Protein AF-A0A1A2DGX9-F1 (afdb_monomer)

Secondary structure (DSSP, 8-state):
--S--HHHHHHHHHHHHHHHHHHGGGEEEEEEE--PPTTPPPPSS---EEEEE--SSHHHHHHHHTT-HHHHTT--------PPPTT-

Nearest PDB structures (foldseek):
  1r6y-assembly1_A  TM=4.376E-01  e=2.007E+00  Escherichia coli

Radius of gyration: 14.94 Å; Cα contacts (8 Å, |Δi|>4): 64; chains: 1; bounding box: 47×19×36 Å

pLDDT: mean 90.06, std 8.64, range [47.75, 98.0]

Foldseek 3Di:
DPPDDPVRVVVLVVLLVVLCVLLDPQFPFSWDFDDDDPPDDDDDDDDGIDTHGDDPDPVRVVVSCPSPSCVVVVHDDDDDDDDPDPPD

Mean predicted aligned error: 4.62 Å

Structure (mmCIF, N/CA/C/O backbone):
data_AF-A0A1A2DGX9-F1
#
_entry.id   AF-A0A1A2DGX9-F1
#
loop_
_atom_site.group_PDB
_atom_site.id
_atom_site.type_symbol
_atom_site.label_atom_id
_atom_site.label_alt_id
_atom_site.label_comp_id
_atom_site.label_asym_id
_atom_site.label_entity_id
_atom_site.label_seq_id
_atom_site.pdbx_PDB_ins_code
_atom_site.Cartn_x
_atom_site.Cartn_y
_atom_site.Cartn_z
_atom_site.occupancy
_atom_site.B_iso_or_equiv
_atom_site.auth_seq_id
_atom_site.auth_comp_id
_atom_site.auth_asym_id
_atom_site.auth_atom_id
_atom_site.pdbx_PDB_model_num
ATOM 1 N N . MET A 1 1 ? 12.768 -0.353 -6.164 1.00 53.62 1 MET A N 1
ATOM 2 C CA . MET A 1 1 ? 13.899 -0.961 -5.424 1.00 53.62 1 MET A CA 1
ATOM 3 C C . MET A 1 1 ? 14.978 -1.470 -6.389 1.00 53.62 1 MET A C 1
ATOM 5 O O . MET A 1 1 ? 15.316 -2.645 -6.363 1.00 53.62 1 MET A O 1
ATOM 9 N N . ALA A 1 2 ? 15.526 -0.618 -7.262 1.00 47.75 2 ALA A N 1
ATOM 10 C CA . ALA A 1 2 ? 16.674 -0.987 -8.098 1.00 47.75 2 ALA A CA 1
ATOM 11 C C . ALA A 1 2 ? 17.930 -0.368 -7.469 1.00 47.75 2 ALA A C 1
ATOM 13 O O . ALA A 1 2 ? 18.017 0.852 -7.382 1.00 47.75 2 ALA A O 1
ATOM 14 N N . GLY A 1 3 ? 18.850 -1.205 -6.977 1.00 58.28 3 GLY A N 1
ATOM 15 C CA . GLY A 1 3 ? 20.107 -0.764 -6.351 1.00 58.28 3 GLY A CA 1
ATOM 16 C C . GLY A 1 3 ? 20.183 -0.868 -4.822 1.00 58.28 3 GLY A C 1
ATOM 17 O O . GLY A 1 3 ? 21.204 -0.491 -4.262 1.00 58.28 3 GLY A O 1
ATOM 18 N N . ALA A 1 4 ? 19.154 -1.401 -4.154 1.00 67.75 4 ALA A N 1
ATOM 19 C CA . ALA A 1 4 ? 19.206 -1.681 -2.718 1.00 67.75 4 ALA A CA 1
ATOM 20 C C . ALA A 1 4 ? 20.129 -2.879 -2.432 1.00 67.75 4 ALA A C 1
ATOM 22 O O . ALA A 1 4 ? 20.051 -3.904 -3.119 1.00 67.75 4 ALA A O 1
ATOM 23 N N . THR A 1 5 ? 20.978 -2.764 -1.416 1.00 82.50 5 THR A N 1
ATOM 24 C CA . THR A 1 5 ? 21.789 -3.857 -0.866 1.00 82.50 5 THR A CA 1
ATOM 25 C C . THR A 1 5 ? 20.902 -4.999 -0.362 1.00 82.50 5 THR A C 1
ATOM 27 O O . THR A 1 5 ? 19.717 -4.815 -0.088 1.00 82.50 5 THR A O 1
ATOM 30 N N . ALA A 1 6 ? 21.467 -6.201 -0.211 1.00 82.56 6 ALA A N 1
ATOM 31 C CA . ALA A 1 6 ? 20.728 -7.333 0.355 1.00 82.56 6 ALA A CA 1
ATOM 32 C C . ALA A 1 6 ? 20.172 -7.021 1.761 1.00 82.56 6 ALA A C 1
ATOM 34 O O . ALA A 1 6 ? 19.076 -7.457 2.101 1.00 82.56 6 ALA A O 1
ATOM 35 N N . GLU A 1 7 ? 20.902 -6.224 2.544 1.00 83.00 7 GLU A N 1
ATOM 36 C CA . GLU A 1 7 ? 20.488 -5.778 3.875 1.00 83.00 7 GLU A CA 1
ATOM 37 C C . GLU A 1 7 ? 19.289 -4.822 3.812 1.00 83.00 7 GLU A C 1
ATOM 39 O O . GLU A 1 7 ? 18.295 -5.044 4.499 1.00 83.00 7 GLU A O 1
ATOM 44 N N . GLU A 1 8 ? 19.316 -3.827 2.922 1.00 80.06 8 GLU A N 1
ATOM 45 C CA . GLU A 1 8 ? 18.186 -2.910 2.703 1.00 80.06 8 GLU A CA 1
ATOM 46 C C . GLU A 1 8 ? 16.946 -3.639 2.166 1.00 80.06 8 GLU A C 1
ATOM 48 O O . GLU A 1 8 ? 15.820 -3.340 2.564 1.00 80.06 8 GLU A O 1
ATOM 53 N N . GLN A 1 9 ? 17.132 -4.637 1.298 1.00 80.56 9 GLN A N 1
ATOM 54 C CA . GLN A 1 9 ? 16.036 -5.484 0.819 1.00 80.56 9 GLN A CA 1
ATOM 55 C C . GLN A 1 9 ? 15.418 -6.303 1.958 1.00 80.56 9 GLN A C 1
ATOM 57 O O . GLN A 1 9 ? 14.195 -6.412 2.055 1.00 80.56 9 GLN A O 1
ATOM 62 N N . GLN A 1 10 ? 16.250 -6.865 2.837 1.00 85.69 10 GLN A N 1
ATOM 63 C CA . GLN A 1 10 ? 15.788 -7.657 3.970 1.00 85.69 10 GLN A CA 1
ATOM 64 C C . GLN A 1 10 ? 15.100 -6.790 5.033 1.00 85.69 10 GLN A C 1
ATOM 66 O O . GLN A 1 10 ? 14.075 -7.205 5.573 1.00 85.69 10 GLN A O 1
ATOM 71 N N . ALA A 1 11 ? 15.618 -5.591 5.308 1.00 85.94 11 ALA A N 1
ATOM 72 C CA . ALA A 1 11 ? 14.982 -4.618 6.194 1.00 85.94 11 ALA A CA 1
ATOM 73 C C . ALA A 1 11 ? 13.615 -4.179 5.644 1.00 85.94 11 ALA A C 1
ATOM 75 O O . ALA A 1 11 ? 12.611 -4.276 6.349 1.00 85.94 11 ALA A O 1
ATOM 76 N N . GLY A 1 12 ? 13.545 -3.828 4.354 1.00 85.25 12 GLY A N 1
ATOM 77 C CA . GLY A 1 12 ? 12.284 -3.480 3.696 1.00 85.25 12 GLY A CA 1
ATOM 78 C C . GLY A 1 12 ? 11.256 -4.615 3.738 1.00 85.25 12 GLY A C 1
ATOM 79 O O . GLY A 1 12 ? 10.078 -4.371 3.988 1.00 85.25 12 GLY A O 1
ATOM 80 N N . MET A 1 13 ? 11.693 -5.869 3.575 1.00 86.62 13 MET A N 1
ATOM 81 C CA . MET A 1 13 ? 10.814 -7.035 3.717 1.00 86.62 13 MET A CA 1
ATOM 82 C C . MET A 1 13 ? 10.289 -7.196 5.152 1.00 86.62 13 MET A C 1
ATOM 84 O O . MET A 1 13 ? 9.121 -7.521 5.343 1.00 86.62 13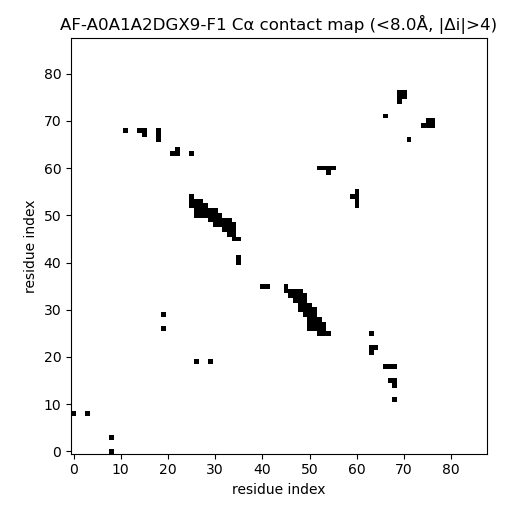 MET A O 1
ATOM 88 N N . GLN A 1 14 ? 11.118 -6.965 6.174 1.00 91.19 14 GLN A N 1
ATOM 89 C CA . GLN A 1 14 ? 10.682 -7.056 7.573 1.00 91.19 14 GLN A CA 1
ATOM 90 C C . GLN A 1 14 ? 9.626 -6.004 7.910 1.00 91.19 14 GLN A C 1
ATOM 92 O O . GLN A 1 14 ? 8.612 -6.331 8.525 1.00 91.19 14 GLN A O 1
ATOM 97 N N . GLU A 1 15 ? 9.832 -4.762 7.480 1.00 91.31 15 GLU A N 1
ATOM 98 C CA . GLU A 1 15 ? 8.856 -3.687 7.664 1.00 91.31 15 GLU A CA 1
ATOM 99 C C . GLU A 1 15 ? 7.553 -3.973 6.918 1.00 91.31 15 GLU A C 1
ATOM 101 O O . GLU A 1 15 ? 6.469 -3.754 7.462 1.00 91.31 15 GLU A O 1
ATOM 106 N N . TRP A 1 16 ? 7.651 -4.540 5.711 1.00 90.56 16 TRP A N 1
ATOM 107 C CA . TRP A 1 16 ? 6.493 -4.984 4.942 1.00 90.56 16 TRP A CA 1
ATOM 108 C C . TRP A 1 16 ? 5.686 -6.048 5.679 1.00 90.56 16 TRP A C 1
ATOM 110 O O . TRP A 1 16 ? 4.477 -5.908 5.851 1.00 90.56 16 TRP A O 1
ATOM 120 N N . MET A 1 17 ? 6.356 -7.084 6.185 1.00 91.94 17 MET A N 1
ATOM 121 C CA . MET A 1 17 ? 5.702 -8.148 6.948 1.00 91.94 17 MET A CA 1
ATOM 122 C C . MET A 1 17 ? 5.122 -7.635 8.272 1.00 91.94 17 MET A C 1
ATOM 124 O O . MET A 1 17 ? 4.053 -8.082 8.688 1.00 91.94 17 MET A O 1
ATOM 128 N N . ALA A 1 18 ? 5.781 -6.6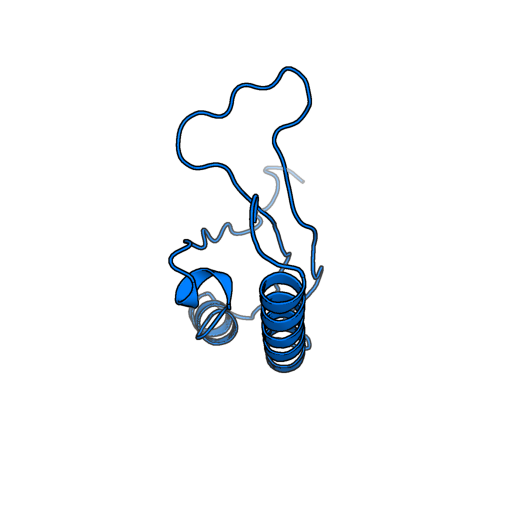72 8.923 1.00 94.06 18 ALA A N 1
ATOM 129 C CA . ALA A 1 18 ? 5.267 -6.035 10.131 1.00 94.06 18 ALA A CA 1
ATOM 130 C C . ALA A 1 18 ? 4.004 -5.209 9.849 1.00 94.06 18 ALA A C 1
ATOM 132 O O . ALA A 1 18 ? 3.041 -5.287 10.614 1.00 94.06 18 ALA A O 1
ATOM 133 N N . TRP A 1 19 ? 3.979 -4.448 8.751 1.00 94.81 19 TRP A N 1
ATOM 134 C CA . TRP A 1 19 ? 2.775 -3.749 8.304 1.00 94.81 19 TRP A CA 1
ATOM 135 C C . TRP A 1 19 ? 1.661 -4.737 7.948 1.00 94.81 19 TRP A C 1
ATOM 137 O O . TRP A 1 19 ? 0.552 -4.587 8.453 1.00 94.81 19 TRP A O 1
ATOM 147 N N . ALA A 1 20 ? 1.958 -5.790 7.183 1.00 95.00 20 ALA A N 1
ATOM 148 C CA . ALA A 1 20 ? 0.978 -6.810 6.817 1.00 95.00 20 ALA A CA 1
ATOM 149 C C . ALA A 1 20 ? 0.358 -7.479 8.057 1.00 95.00 20 ALA A C 1
ATOM 151 O O . ALA A 1 20 ? -0.850 -7.694 8.117 1.00 95.00 20 ALA A O 1
ATOM 152 N N . GLY A 1 21 ? 1.163 -7.735 9.094 1.00 95.38 21 GLY A N 1
ATOM 153 C CA . GLY A 1 21 ? 0.672 -8.234 10.379 1.00 95.38 21 GLY A CA 1
ATOM 154 C C . GLY A 1 21 ? -0.283 -7.267 11.093 1.00 95.38 21 GLY A C 1
ATOM 155 O O . GLY A 1 21 ? -1.257 -7.714 11.693 1.00 95.38 21 GLY A O 1
ATOM 156 N N . LYS A 1 22 ? -0.036 -5.952 11.013 1.00 94.44 22 LYS A N 1
ATOM 157 C CA . LYS A 1 22 ? -0.926 -4.917 11.575 1.00 94.44 22 LYS A CA 1
ATOM 158 C C . LYS A 1 22 ? -2.206 -4.745 10.758 1.00 94.44 22 LYS A C 1
ATOM 160 O O . LYS A 1 22 ? -3.275 -4.603 11.341 1.00 94.44 22 LYS A O 1
ATOM 165 N N . ALA A 1 23 ? -2.090 -4.750 9.432 1.00 95.75 23 ALA A N 1
ATOM 166 C CA . ALA A 1 23 ? -3.216 -4.624 8.514 1.00 95.75 23 ALA A CA 1
ATOM 167 C C . ALA A 1 23 ? -4.155 -5.838 8.606 1.00 95.75 23 ALA A C 1
ATOM 169 O O . ALA A 1 23 ? -5.374 -5.686 8.537 1.00 95.75 23 ALA A O 1
ATOM 170 N N . GLY A 1 24 ? -3.602 -7.031 8.845 1.00 95.56 24 GLY A N 1
ATOM 171 C CA . GLY A 1 24 ? -4.357 -8.214 9.246 1.00 95.56 24 GLY A CA 1
ATOM 172 C C . GLY A 1 24 ? -5.505 -8.534 8.290 1.00 95.56 24 GLY A C 1
ATOM 173 O O . GLY A 1 24 ? -5.304 -8.676 7.086 1.00 95.56 24 GLY A O 1
ATOM 174 N N . SER A 1 25 ? -6.725 -8.630 8.825 1.00 96.25 25 SER A N 1
ATOM 175 C CA . SER A 1 25 ? -7.921 -8.986 8.050 1.00 96.25 25 SER A CA 1
ATOM 176 C C . SER A 1 25 ? -8.367 -7.924 7.045 1.00 96.25 25 SER A C 1
ATOM 178 O O . SER A 1 25 ? -9.260 -8.202 6.251 1.00 96.25 25 SER A O 1
ATOM 180 N N . ALA A 1 26 ? -7.785 -6.722 7.072 1.00 97.44 26 ALA A N 1
ATOM 181 C CA . ALA A 1 26 ? -8.040 -5.724 6.041 1.00 97.44 26 ALA A CA 1
ATOM 182 C C . ALA A 1 26 ? -7.395 -6.109 4.701 1.00 97.44 26 ALA A C 1
ATOM 184 O O . ALA A 1 26 ? -7.790 -5.574 3.672 1.00 97.44 26 ALA A O 1
ATOM 185 N N . ILE A 1 27 ? -6.418 -7.022 4.684 1.00 97.50 27 ILE A N 1
ATOM 186 C CA . ILE A 1 27 ? -5.783 -7.489 3.451 1.00 97.50 27 ILE A CA 1
ATOM 187 C C . ILE A 1 27 ? -6.645 -8.581 2.814 1.00 97.50 27 ILE A C 1
ATOM 189 O O . ILE A 1 27 ? -6.762 -9.683 3.346 1.00 97.50 27 ILE A O 1
ATOM 193 N N . VAL A 1 28 ? -7.212 -8.282 1.645 1.00 98.00 28 VAL A N 1
ATOM 194 C CA . VAL A 1 28 ? -7.882 -9.268 0.780 1.00 98.00 28 VAL A CA 1
ATOM 195 C C . VAL A 1 28 ? -6.857 -9.952 -0.118 1.00 98.00 28 VAL A C 1
ATOM 197 O O . VAL A 1 28 ? -6.877 -11.169 -0.280 1.00 98.00 28 VAL A O 1
ATOM 200 N N . ASP A 1 29 ? -5.942 -9.156 -0.667 1.00 97.00 29 ASP A N 1
ATOM 201 C CA . ASP A 1 29 ? -4.783 -9.612 -1.420 1.00 97.00 29 ASP A CA 1
ATOM 202 C C . ASP A 1 29 ? -3.570 -8.793 -0.977 1.00 97.00 29 ASP A C 1
ATOM 204 O O . ASP A 1 29 ? -3.570 -7.562 -1.064 1.00 97.00 29 ASP A O 1
ATOM 208 N N . LEU A 1 30 ? -2.526 -9.472 -0.496 1.00 92.25 30 LEU A N 1
ATOM 209 C CA . LEU A 1 30 ? -1.267 -8.815 -0.137 1.00 92.25 30 LEU A CA 1
ATOM 210 C C . LEU A 1 30 ? -0.604 -8.188 -1.375 1.00 92.25 30 LEU A C 1
ATOM 212 O O . LEU A 1 30 ? 0.154 -7.226 -1.254 1.00 92.25 30 LEU A O 1
ATOM 216 N N . GLY A 1 31 ? -0.953 -8.705 -2.552 1.00 92.38 31 GLY A N 1
ATOM 217 C CA . GLY A 1 31 ? -0.582 -8.229 -3.865 1.00 92.38 31 GLY A CA 1
ATOM 218 C C . GLY A 1 31 ? 0.833 -8.622 -4.252 1.00 92.38 31 GLY A C 1
ATOM 219 O O . GLY A 1 31 ? 1.334 -9.689 -3.886 1.00 92.38 31 GLY A O 1
ATOM 220 N N . SER A 1 32 ? 1.470 -7.811 -5.088 1.00 92.19 32 SER A N 1
ATOM 221 C CA . SER A 1 32 ? 2.777 -8.137 -5.660 1.00 92.19 32 SER A CA 1
ATOM 222 C C . SER A 1 32 ? 3.534 -6.887 -6.100 1.00 92.19 32 SER A C 1
ATOM 224 O O . SER A 1 32 ? 2.907 -5.884 -6.457 1.00 92.19 32 SER A O 1
ATOM 226 N N . PRO A 1 33 ? 4.880 -6.940 -6.122 1.00 91.19 33 PRO A N 1
ATOM 227 C CA . PRO A 1 33 ? 5.671 -5.916 -6.784 1.00 91.19 33 PRO A CA 1
ATOM 228 C C . PRO A 1 33 ? 5.343 -5.891 -8.279 1.00 91.19 33 PRO A C 1
ATOM 230 O O . PRO A 1 33 ? 5.120 -6.930 -8.904 1.00 91.19 33 PRO A O 1
ATOM 233 N N . LEU A 1 34 ? 5.344 -4.694 -8.849 1.00 92.25 34 LEU A N 1
ATOM 234 C CA . LEU A 1 34 ? 5.064 -4.449 -10.255 1.00 92.25 34 LEU A CA 1
ATOM 235 C C . LEU A 1 34 ? 6.284 -3.827 -10.934 1.00 92.25 34 LEU A C 1
ATOM 237 O O . LEU A 1 34 ? 7.080 -3.109 -10.329 1.00 92.25 34 LEU A O 1
ATOM 241 N N . GLN A 1 35 ? 6.413 -4.111 -12.223 1.00 90.88 35 GLN A N 1
ATOM 242 C CA . GLN A 1 35 ? 7.340 -3.449 -13.130 1.00 90.88 35 GLN A CA 1
ATOM 243 C C . GLN A 1 35 ? 6.611 -3.185 -14.451 1.00 90.88 35 GLN A C 1
ATOM 245 O O . GLN A 1 35 ? 5.658 -3.912 -14.759 1.00 90.88 35 GLN A O 1
ATOM 250 N N . PRO A 1 36 ? 7.040 -2.187 -15.243 1.00 91.12 36 PRO A N 1
ATOM 251 C CA . PRO A 1 36 ? 6.523 -2.008 -16.592 1.00 91.12 36 PRO A CA 1
ATOM 252 C C . PRO A 1 36 ? 6.616 -3.316 -17.380 1.00 91.12 36 PRO A C 1
ATOM 254 O O . PRO 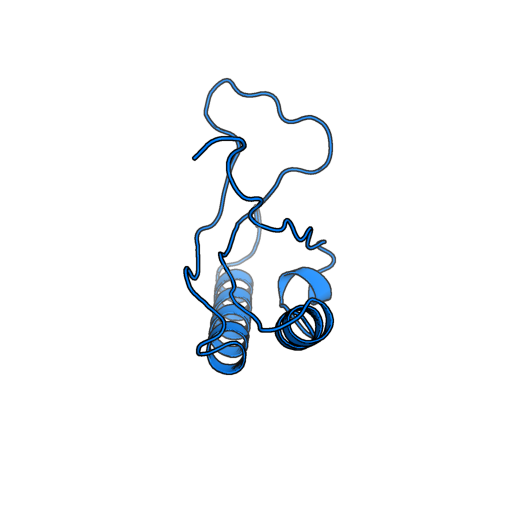A 1 36 ? 7.650 -3.988 -17.361 1.00 91.12 36 PRO A O 1
ATOM 257 N N . ALA A 1 37 ? 5.537 -3.680 -18.069 1.00 92.38 37 ALA A N 1
ATOM 258 C CA . ALA A 1 37 ? 5.562 -4.830 -18.959 1.00 92.38 37 ALA A CA 1
ATOM 259 C C . ALA A 1 37 ? 6.495 -4.553 -20.148 1.00 92.38 37 ALA A C 1
ATOM 261 O O . ALA A 1 37 ? 6.690 -3.402 -20.557 1.00 92.38 37 ALA A O 1
ATOM 262 N N . GLU A 1 38 ? 7.071 -5.606 -20.722 1.00 92.56 38 GLU A N 1
ATOM 263 C CA . GLU A 1 38 ? 7.957 -5.468 -21.876 1.00 92.56 38 GLU A CA 1
ATOM 264 C C . GLU A 1 38 ? 7.254 -4.729 -23.028 1.00 92.56 38 GLU A C 1
ATOM 266 O O . GLU A 1 38 ? 6.100 -5.004 -23.357 1.00 92.56 38 GLU A O 1
ATOM 271 N N . GLY A 1 39 ? 7.945 -3.749 -23.617 1.00 91.94 39 GLY A N 1
ATOM 272 C CA . GLY A 1 39 ? 7.403 -2.921 -24.698 1.00 91.94 39 GLY A CA 1
ATOM 273 C C . GLY A 1 39 ? 6.410 -1.841 -24.256 1.00 91.94 39 GLY A C 1
ATOM 274 O O . GLY A 1 39 ? 5.855 -1.155 -25.113 1.00 91.94 39 GLY A O 1
ATOM 275 N N . THR A 1 40 ? 6.190 -1.654 -22.950 1.00 91.69 40 THR A N 1
ATOM 276 C CA . THR A 1 40 ? 5.343 -0.568 -22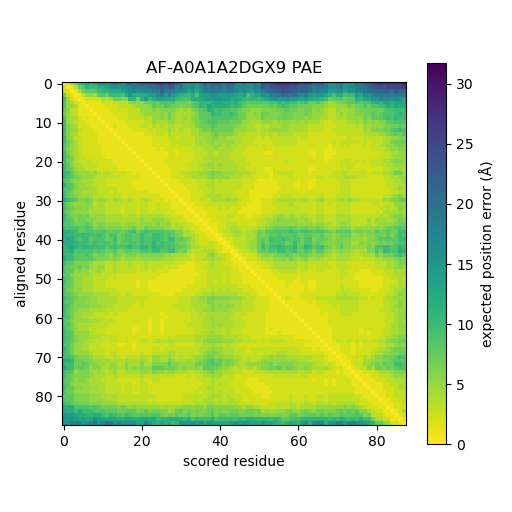.437 1.00 91.69 40 THR A CA 1
ATOM 277 C C . THR A 1 40 ? 6.163 0.657 -22.049 1.00 91.69 40 THR A C 1
ATOM 279 O O . THR A 1 40 ? 7.224 0.557 -21.434 1.00 91.69 40 THR A O 1
ATOM 282 N N . THR A 1 41 ? 5.643 1.834 -22.394 1.00 88.00 41 THR A N 1
ATOM 283 C CA . THR A 1 41 ? 6.170 3.115 -21.920 1.00 88.00 41 THR A CA 1
ATOM 284 C C . THR A 1 41 ? 5.282 3.598 -20.787 1.00 88.00 41 THR A C 1
ATOM 286 O O . THR A 1 41 ? 4.087 3.811 -20.988 1.00 88.00 41 THR A O 1
ATOM 289 N N . VAL A 1 42 ? 5.865 3.791 -19.607 1.00 89.38 42 VAL A N 1
ATOM 290 C CA . VAL A 1 42 ? 5.178 4.428 -18.481 1.00 89.38 42 VAL A CA 1
ATOM 291 C C . VAL A 1 42 ? 5.456 5.925 -18.522 1.00 89.38 42 VAL A C 1
ATOM 293 O O . VAL A 1 42 ? 6.601 6.351 -18.664 1.00 89.38 42 VAL A O 1
ATOM 296 N N . SER A 1 43 ? 4.397 6.723 -18.426 1.00 87.75 43 SER A N 1
ATOM 297 C CA . SER A 1 43 ? 4.477 8.172 -18.255 1.00 87.75 43 SER A CA 1
ATOM 298 C C . SER A 1 4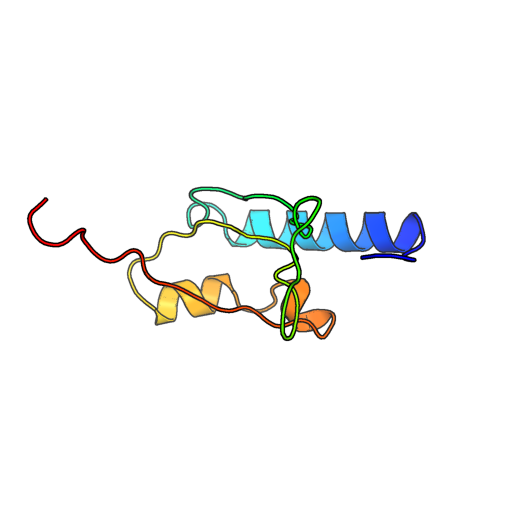3 ? 4.244 8.536 -16.793 1.00 87.75 43 SER A C 1
ATOM 300 O O . SER A 1 43 ? 3.288 8.042 -16.201 1.00 87.75 43 SER A O 1
ATOM 302 N N . GLY A 1 44 ? 5.051 9.445 -16.248 1.00 87.06 44 GLY A N 1
ATOM 303 C CA . GLY A 1 44 ? 4.982 9.815 -14.832 1.00 87.06 44 GLY A CA 1
ATOM 304 C C . GLY A 1 44 ? 5.694 8.806 -13.931 1.00 87.06 44 GLY A C 1
ATOM 305 O O . GLY A 1 44 ? 6.563 8.063 -14.392 1.00 87.06 44 GLY A O 1
ATOM 306 N N . ASP A 1 45 ? 5.330 8.805 -12.650 1.00 87.25 45 ASP A N 1
ATOM 307 C CA . ASP A 1 45 ? 5.923 7.907 -11.664 1.00 87.25 45 ASP A CA 1
ATOM 308 C C . ASP A 1 45 ? 5.348 6.488 -11.821 1.00 87.25 45 ASP A C 1
ATOM 310 O O . ASP A 1 45 ? 4.128 6.310 -11.837 1.00 87.25 45 ASP A O 1
ATOM 314 N N . PRO A 1 46 ? 6.194 5.454 -11.972 1.00 88.00 46 PRO A N 1
ATOM 315 C CA . PRO A 1 46 ? 5.715 4.096 -12.175 1.00 88.00 46 PRO A CA 1
ATOM 316 C C . PRO A 1 46 ? 5.113 3.503 -10.898 1.00 88.00 46 PRO A C 1
ATOM 318 O O . PRO A 1 46 ? 5.689 3.604 -9.814 1.00 88.00 46 PRO A O 1
ATOM 321 N N . ILE A 1 47 ? 3.999 2.781 -11.051 1.00 91.75 47 ILE A N 1
ATOM 322 C CA . ILE A 1 47 ? 3.416 1.976 -9.974 1.00 91.75 47 ILE A CA 1
ATOM 323 C C . ILE A 1 47 ? 4.332 0.781 -9.690 1.00 91.75 47 ILE A C 1
ATOM 325 O O . ILE A 1 47 ? 4.523 -0.090 -10.539 1.00 91.75 47 ILE A O 1
ATOM 329 N N . GLY A 1 48 ? 4.911 0.751 -8.489 1.00 90.81 48 GLY A N 1
ATOM 330 C CA . GLY A 1 48 ? 5.878 -0.271 -8.073 1.00 90.81 48 GLY A CA 1
ATOM 331 C C . GLY A 1 48 ? 5.272 -1.516 -7.421 1.00 90.81 48 GLY A C 1
ATOM 332 O O . GLY A 1 48 ? 5.995 -2.479 -7.166 1.00 90.81 48 GLY A O 1
ATOM 333 N N . GLY A 1 49 ? 3.971 -1.520 -7.136 1.00 93.38 49 GLY A N 1
ATOM 334 C CA . GLY A 1 49 ? 3.284 -2.619 -6.464 1.00 93.38 49 GLY A CA 1
ATOM 335 C C . GLY A 1 49 ? 1.796 -2.343 -6.287 1.00 93.38 49 GLY A C 1
ATOM 336 O O . GLY A 1 49 ? 1.343 -1.219 -6.495 1.00 93.38 49 GLY A O 1
ATOM 337 N N . PHE A 1 50 ? 1.046 -3.366 -5.892 1.00 95.50 50 PHE A N 1
ATOM 338 C CA . PHE A 1 50 ? -0.353 -3.229 -5.487 1.00 95.50 50 PHE A CA 1
ATOM 339 C C . PHE A 1 50 ? -0.647 -4.106 -4.269 1.00 9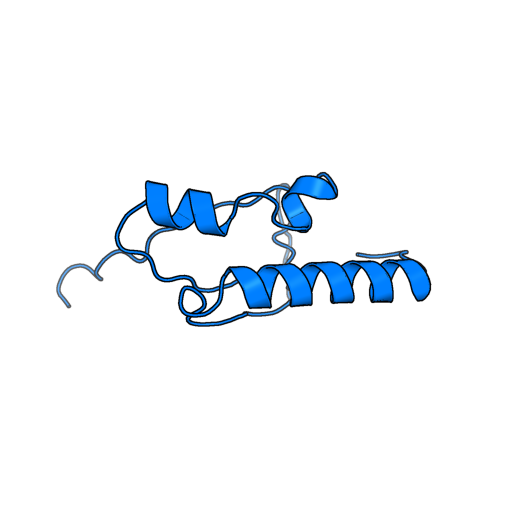5.50 50 PHE A C 1
ATOM 341 O O . PHE A 1 50 ? 0.090 -5.052 -4.001 1.00 95.50 50 PHE A O 1
ATOM 348 N N . SER A 1 51 ? -1.757 -3.813 -3.596 1.00 96.69 51 SER A N 1
ATOM 349 C CA . SER A 1 51 ? -2.446 -4.685 -2.640 1.00 96.69 51 SER A CA 1
ATOM 350 C C . SER A 1 51 ? -3.952 -4.428 -2.770 1.00 96.69 51 SER A C 1
ATOM 352 O O . SER A 1 51 ? -4.352 -3.332 -3.167 1.00 96.69 51 SER A O 1
ATOM 354 N N . ILE A 1 52 ? -4.793 -5.409 -2.439 1.00 97.75 52 ILE A N 1
ATOM 355 C CA . ILE A 1 52 ? -6.252 -5.240 -2.369 1.00 97.75 52 ILE A CA 1
ATOM 356 C C . ILE A 1 52 ? -6.655 -5.260 -0.901 1.00 97.75 52 ILE A C 1
ATOM 358 O O . ILE A 1 52 ? -6.380 -6.224 -0.184 1.00 97.75 52 ILE A O 1
ATOM 362 N N . LEU A 1 53 ? -7.314 -4.190 -0.464 1.00 97.56 53 LEU A N 1
ATOM 363 C CA . LEU A 1 53 ? -7.713 -3.992 0.923 1.00 97.56 53 LEU A CA 1
ATOM 364 C C . LEU A 1 53 ? -9.235 -3.859 1.042 1.00 97.56 53 LEU A C 1
ATOM 366 O O . LEU A 1 53 ? -9.890 -3.340 0.140 1.00 97.56 53 LEU A O 1
ATOM 370 N N . GLN A 1 54 ? -9.777 -4.286 2.178 1.00 97.69 54 GLN A N 1
ATOM 371 C CA . GLN A 1 54 ? -11.173 -4.121 2.564 1.00 97.69 54 GLN A CA 1
ATOM 372 C C . GLN A 1 54 ? -11.248 -3.398 3.909 1.00 97.69 54 GLN A C 1
ATOM 374 O O . GLN A 1 54 ? -10.578 -3.771 4.871 1.00 97.69 54 GLN A O 1
ATOM 379 N N . ALA A 1 55 ? -12.102 -2.382 3.982 1.00 96.25 55 ALA A N 1
ATOM 380 C CA . ALA A 1 55 ? -12.430 -1.672 5.211 1.00 96.25 55 ALA A CA 1
ATOM 381 C C . ALA A 1 55 ? -13.884 -1.181 5.158 1.00 96.25 55 ALA A C 1
ATOM 383 O O . ALA A 1 55 ? -14.473 -1.109 4.079 1.00 96.25 55 ALA A O 1
ATOM 384 N N . ASP A 1 56 ? -14.444 -0.822 6.312 1.00 95.56 56 ASP A N 1
ATOM 385 C CA . ASP A 1 56 ? -15.828 -0.335 6.415 1.00 95.56 56 ASP A CA 1
ATOM 386 C C . ASP A 1 56 ? -15.985 1.131 5.975 1.00 95.56 56 ASP A C 1
ATOM 388 O O . ASP A 1 56 ? -17.098 1.602 5.740 1.00 95.56 56 ASP A O 1
ATOM 392 N N . SER A 1 57 ? -14.878 1.876 5.885 1.00 95.31 57 SER A N 1
ATOM 393 C CA . SER A 1 57 ? -14.864 3.262 5.416 1.00 95.31 57 SER A CA 1
ATOM 394 C C . SER A 1 57 ? -13.481 3.691 4.919 1.00 95.31 57 SER A C 1
ATOM 396 O O . SER A 1 57 ? -12.467 3.034 5.178 1.00 95.31 57 SER A O 1
ATOM 398 N N . ALA A 1 58 ? -13.424 4.844 4.247 1.00 92.88 58 ALA A N 1
ATOM 399 C CA . ALA A 1 58 ? -12.168 5.457 3.823 1.00 92.88 58 ALA A CA 1
ATOM 400 C C . ALA A 1 58 ? -11.270 5.837 5.016 1.00 92.88 58 ALA A C 1
ATOM 402 O O . ALA A 1 58 ? -10.050 5.732 4.931 1.00 92.88 58 ALA A O 1
ATOM 403 N N . GLU A 1 59 ? -11.847 6.264 6.141 1.00 94.94 59 GLU A N 1
ATOM 404 C CA . GLU A 1 59 ? -11.115 6.570 7.376 1.00 94.94 59 GLU A CA 1
ATOM 405 C C . GLU A 1 59 ? -10.487 5.310 7.975 1.00 94.94 59 GLU A C 1
ATOM 407 O O . GLU A 1 59 ? -9.312 5.335 8.340 1.00 94.94 59 GLU A O 1
ATOM 412 N N . ALA A 1 60 ? -11.237 4.204 8.024 1.00 95.88 60 ALA A N 1
ATOM 413 C CA . ALA A 1 60 ? -10.716 2.922 8.488 1.00 95.88 60 ALA A CA 1
ATOM 414 C C . ALA A 1 60 ? -9.568 2.432 7.590 1.00 95.88 60 ALA A C 1
ATOM 416 O O . ALA A 1 60 ? -8.527 2.013 8.092 1.00 95.88 60 ALA A O 1
ATOM 417 N N . LEU A 1 61 ? -9.706 2.570 6.267 1.00 95.94 61 LEU A N 1
ATOM 418 C CA . LEU A 1 61 ? -8.641 2.230 5.323 1.00 95.94 61 LEU A CA 1
ATOM 419 C C . LEU A 1 61 ? -7.393 3.108 5.506 1.00 95.94 61 LEU A C 1
ATOM 421 O O . LEU A 1 61 ? -6.274 2.601 5.497 1.00 95.94 61 LEU A O 1
ATOM 425 N N . ARG A 1 62 ? -7.561 4.419 5.720 1.00 94.19 62 ARG A N 1
ATOM 426 C CA . ARG A 1 62 ? -6.436 5.329 6.003 1.00 94.19 62 ARG A CA 1
ATOM 427 C C . ARG A 1 62 ? -5.684 4.934 7.271 1.00 94.19 62 ARG A C 1
ATOM 429 O O . ARG A 1 62 ? -4.462 5.004 7.265 1.00 94.19 62 ARG A O 1
ATOM 436 N N . ALA A 1 63 ? -6.386 4.486 8.313 1.00 95.00 63 ALA A N 1
ATOM 437 C CA . ALA A 1 63 ? -5.749 3.989 9.532 1.00 95.00 63 ALA A CA 1
ATOM 438 C C . ALA A 1 63 ? -4.923 2.713 9.276 1.00 95.00 63 ALA A C 1
ATOM 440 O O . ALA A 1 63 ? -3.843 2.560 9.837 1.00 95.00 63 ALA A O 1
ATOM 441 N N . VAL A 1 64 ? -5.376 1.823 8.384 1.00 95.62 64 VAL A N 1
ATOM 442 C CA . VAL A 1 64 ? -4.598 0.639 7.958 1.00 95.62 64 VAL A CA 1
ATOM 443 C C . VAL A 1 64 ? -3.337 1.029 7.173 1.00 95.62 64 VAL A C 1
ATOM 445 O O . VAL A 1 64 ? -2.301 0.370 7.283 1.00 95.62 64 VAL A O 1
ATOM 448 N N . LEU A 1 65 ? -3.411 2.096 6.376 1.00 95.00 65 LEU A N 1
ATOM 449 C CA . LEU A 1 65 ? -2.292 2.614 5.580 1.00 95.00 65 LEU A CA 1
ATOM 450 C C . LEU A 1 65 ? -1.332 3.511 6.383 1.00 95.00 65 LEU A C 1
ATOM 452 O O . LEU A 1 65 ? -0.273 3.894 5.877 1.00 95.00 65 LEU A O 1
ATOM 456 N N . GLU A 1 66 ? -1.666 3.864 7.624 1.00 92.31 66 GLU A N 1
ATOM 457 C CA . GLU A 1 66 ? -0.803 4.685 8.468 1.00 92.31 66 GLU A CA 1
ATOM 458 C C . GLU A 1 66 ? 0.499 3.941 8.809 1.00 92.31 66 GLU A C 1
ATOM 460 O O . GLU A 1 66 ? 0.502 2.794 9.257 1.00 92.31 66 GLU A O 1
ATOM 465 N N . GLY A 1 67 ? 1.640 4.599 8.578 1.00 89.75 67 GLY A N 1
ATOM 466 C CA . GLY A 1 67 ? 2.958 3.997 8.801 1.00 89.75 67 GLY A CA 1
ATOM 467 C C . GLY A 1 67 ? 3.341 2.920 7.782 1.00 89.75 67 GLY A C 1
ATOM 468 O O . GLY A 1 67 ? 4.235 2.120 8.051 1.00 89.75 67 GLY A O 1
ATOM 469 N N . HIS A 1 68 ? 2.674 2.880 6.627 1.00 94.12 68 HIS A N 1
ATOM 470 C CA . HIS A 1 68 ? 3.005 1.951 5.556 1.00 94.12 68 HIS A CA 1
ATOM 471 C C . HIS A 1 68 ? 4.445 2.169 5.031 1.00 94.12 68 HIS A C 1
ATOM 473 O O . HIS A 1 68 ? 4.812 3.321 4.765 1.00 94.12 68 HIS A O 1
ATOM 479 N N . PRO A 1 69 ? 5.248 1.105 4.796 1.00 91.06 69 PRO A N 1
ATOM 480 C CA . PRO A 1 69 ? 6.677 1.232 4.472 1.00 91.06 69 PRO A CA 1
ATOM 481 C C . PRO A 1 69 ? 6.983 2.073 3.225 1.00 91.06 69 PRO A C 1
ATOM 483 O O . PRO A 1 69 ? 7.983 2.783 3.164 1.00 91.06 69 PRO A O 1
ATOM 486 N N . HIS A 1 70 ? 6.112 2.042 2.209 1.00 89.38 70 HIS A N 1
ATOM 487 C CA . HIS A 1 70 ? 6.287 2.902 1.030 1.00 89.38 70 HIS A CA 1
ATOM 488 C C . HIS A 1 70 ? 6.183 4.397 1.351 1.00 89.38 70 HIS A C 1
ATOM 490 O O . HIS A 1 70 ? 6.943 5.175 0.784 1.00 89.38 70 HIS A O 1
ATOM 496 N N . SER A 1 71 ? 5.323 4.797 2.290 1.00 86.88 71 SER A N 1
ATOM 497 C CA . SER A 1 71 ? 5.179 6.202 2.685 1.00 86.88 71 SER A CA 1
ATOM 498 C C . SER A 1 71 ? 6.371 6.686 3.517 1.00 86.88 71 SER A C 1
ATOM 500 O O . SER A 1 71 ? 6.781 7.838 3.402 1.00 86.88 71 SER A O 1
ATOM 502 N N . THR A 1 72 ? 6.965 5.816 4.341 1.00 83.62 72 THR A N 1
ATOM 503 C CA . THR A 1 72 ? 8.131 6.160 5.176 1.00 83.62 72 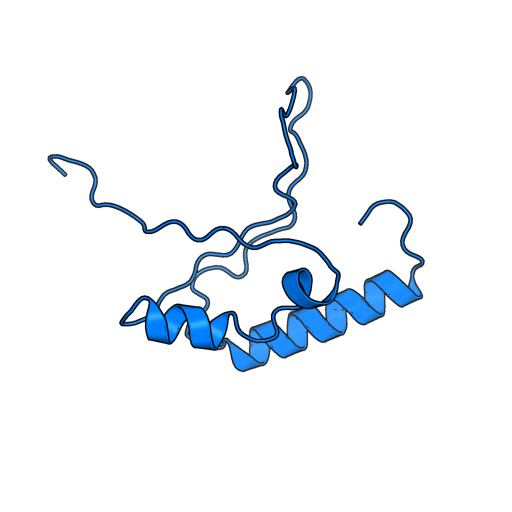THR A CA 1
ATOM 504 C C . THR A 1 72 ? 9.435 6.209 4.381 1.00 83.62 72 THR A C 1
ATOM 506 O O . THR A 1 72 ? 10.342 6.953 4.744 1.00 83.62 72 THR A O 1
ATOM 509 N N . HIS A 1 73 ? 9.518 5.480 3.265 1.00 84.69 73 HIS A N 1
ATOM 510 C CA . HIS A 1 73 ? 10.670 5.471 2.357 1.00 84.69 73 HIS A CA 1
ATOM 511 C C . HIS A 1 73 ? 10.597 6.509 1.224 1.00 84.69 73 HIS A C 1
ATOM 513 O O . HIS A 1 73 ? 11.354 6.420 0.259 1.00 84.69 73 HIS A O 1
ATOM 519 N N . GLY A 1 74 ? 9.701 7.496 1.326 1.00 84.19 74 GLY A N 1
ATOM 520 C CA . GLY A 1 74 ? 9.582 8.582 0.346 1.00 84.19 74 GLY A CA 1
ATOM 521 C C . GLY A 1 74 ? 8.817 8.220 -0.930 1.00 84.19 74 GLY A C 1
ATOM 522 O O . GLY A 1 74 ? 8.875 8.971 -1.900 1.00 84.19 74 GLY A O 1
ATOM 523 N N . GLY A 1 75 ? 8.112 7.087 -0.942 1.00 89.38 75 GLY 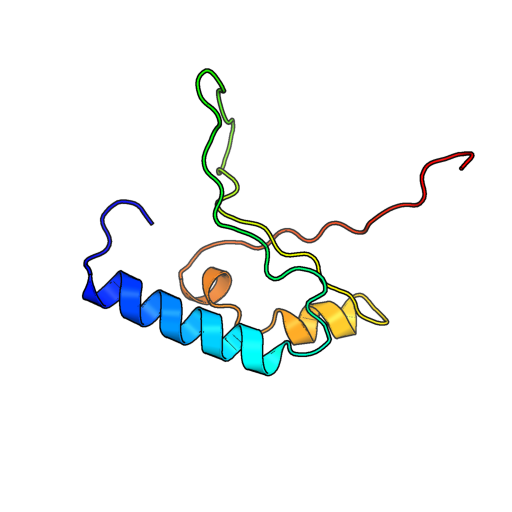A N 1
ATOM 524 C CA . GLY A 1 75 ? 7.131 6.749 -1.970 1.00 89.38 75 GLY A CA 1
ATOM 525 C C . GLY A 1 75 ? 5.752 7.346 -1.678 1.00 89.38 75 GLY A C 1
ATOM 526 O O . GLY A 1 75 ? 5.510 7.953 -0.634 1.00 89.38 75 GLY A O 1
ATOM 527 N N . SER A 1 76 ? 4.829 7.145 -2.613 1.00 91.81 76 SER A N 1
ATOM 528 C CA . SER A 1 76 ? 3.422 7.529 -2.498 1.00 91.81 76 SER A CA 1
ATOM 529 C C . SER A 1 76 ? 2.517 6.297 -2.547 1.00 91.81 76 SER A C 1
ATOM 531 O O . SER A 1 76 ? 2.917 5.224 -3.001 1.00 91.81 76 SER A O 1
ATOM 533 N N . ILE A 1 77 ? 1.289 6.450 -2.049 1.00 93.81 77 ILE A N 1
ATOM 534 C CA . ILE A 1 77 ? 0.234 5.439 -2.145 1.00 93.81 77 ILE A CA 1
ATOM 535 C C . ILE A 1 77 ? -0.999 6.119 -2.722 1.00 93.81 77 ILE A C 1
ATOM 537 O O . ILE A 1 77 ? -1.509 7.084 -2.152 1.00 93.81 77 ILE A O 1
ATOM 541 N N . GLU A 1 78 ? -1.482 5.590 -3.838 1.00 93.44 78 GLU A N 1
ATOM 542 C CA . GLU A 1 78 ? -2.762 5.962 -4.430 1.00 93.44 78 GLU A CA 1
ATOM 543 C C . GLU A 1 78 ? -3.806 4.907 -4.060 1.00 93.44 78 GLU A C 1
ATOM 545 O O . GLU A 1 78 ? -3.526 3.708 -4.069 1.00 93.44 78 GLU A O 1
ATOM 550 N N . VAL A 1 79 ? -5.013 5.351 -3.709 1.00 94.31 79 VAL A N 1
ATOM 551 C CA . VAL A 1 79 ? -6.099 4.472 -3.261 1.00 94.31 79 VAL A CA 1
ATOM 552 C C . VAL A 1 79 ? -7.257 4.589 -4.238 1.00 94.31 79 VAL A C 1
ATOM 554 O O . VAL A 1 79 ? -7.798 5.677 -4.430 1.00 94.31 79 VAL A O 1
ATOM 557 N N . PHE A 1 80 ? -7.649 3.459 -4.820 1.00 95.31 80 PHE A N 1
ATOM 558 C CA . PHE A 1 80 ? -8.770 3.362 -5.748 1.00 95.31 80 PHE A CA 1
ATOM 559 C C . PHE A 1 80 ? -9.849 2.455 -5.161 1.00 95.31 80 PHE A C 1
ATOM 561 O O . PHE A 1 80 ? -9.565 1.344 -4.715 1.00 95.31 80 PHE A O 1
ATOM 568 N N . GLU A 1 81 ? -11.088 2.937 -5.165 1.00 95.38 81 GLU A N 1
ATOM 569 C CA . GLU A 1 81 ? -12.247 2.147 -4.762 1.00 95.38 81 GLU A CA 1
ATOM 570 C C . GLU A 1 81 ? -12.721 1.275 -5.929 1.00 95.38 81 GLU A C 1
ATOM 572 O O . GLU A 1 81 ? -12.819 1.736 -7.071 1.00 95.38 81 GLU A O 1
ATOM 577 N N . PHE A 1 82 ? -13.040 0.013 -5.641 1.00 94.44 82 PHE A N 1
ATOM 578 C CA . PHE A 1 82 ? -13.713 -0.853 -6.601 1.00 94.44 82 PHE A CA 1
ATOM 579 C C . PHE A 1 82 ? -15.138 -0.348 -6.801 1.00 94.44 82 PHE A C 1
ATOM 581 O O . PHE A 1 82 ? -16.000 -0.514 -5.941 1.00 94.44 82 PHE A O 1
ATOM 588 N N . LEU A 1 83 ? -15.387 0.265 -7.952 1.00 93.81 83 LEU A N 1
ATOM 589 C CA . LEU A 1 83 ? -16.725 0.702 -8.316 1.00 93.81 83 LEU A CA 1
ATOM 590 C C . LEU A 1 83 ? -17.545 -0.479 -8.848 1.00 93.81 83 LEU A C 1
ATOM 592 O O . LEU A 1 83 ? -16.994 -1.354 -9.527 1.00 93.81 83 LEU A O 1
ATOM 596 N N . PRO A 1 84 ? -18.865 -0.504 -8.592 1.00 92.25 84 PRO A N 1
ATOM 597 C CA . PRO A 1 84 ? -19.739 -1.469 -9.238 1.00 92.25 84 PRO A CA 1
ATOM 598 C C . PRO A 1 84 ? -19.650 -1.305 -10.756 1.00 92.25 84 PRO A C 1
ATOM 600 O O . PRO A 1 84 ? -19.590 -0.185 -11.274 1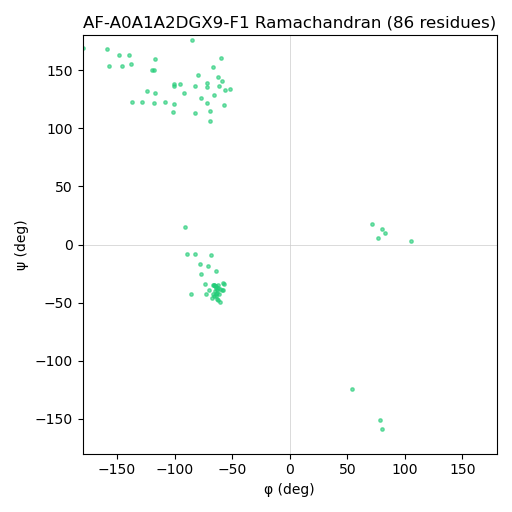.00 92.25 84 PRO A O 1
ATOM 603 N N . ILE A 1 85 ? -19.660 -2.424 -11.477 1.00 93.06 85 ILE A N 1
ATOM 604 C CA . ILE A 1 85 ? -19.687 -2.390 -12.937 1.00 93.06 85 ILE A CA 1
ATOM 605 C C . ILE A 1 85 ? -21.087 -1.925 -13.358 1.00 93.06 85 ILE A C 1
ATOM 607 O O . ILE A 1 85 ? -22.066 -2.576 -12.997 1.00 93.06 85 ILE A O 1
ATOM 611 N N . PRO A 1 86 ? -21.228 -0.819 -14.113 1.00 93.19 86 PRO A N 1
ATOM 612 C CA . PRO A 1 86 ? -22.544 -0.336 -14.508 1.00 93.19 86 PRO A CA 1
ATOM 613 C C . PRO A 1 86 ? -23.337 -1.409 -15.264 1.00 93.19 86 PRO A C 1
ATOM 615 O O . PRO A 1 86 ? -22.920 -1.864 -16.327 1.00 93.19 86 PRO A O 1
ATOM 618 N N . GLY A 1 87 ? -24.498 -1.786 -14.724 1.00 89.25 87 GLY A N 1
ATOM 619 C CA . GLY A 1 87 ? -25.394 -2.764 -15.345 1.00 89.25 87 GLY A CA 1
ATOM 620 C C . GLY A 1 87 ? -25.057 -4.237 -15.087 1.00 89.25 87 GLY A C 1
ATOM 621 O O . GLY A 1 87 ? -25.677 -5.088 -15.725 1.00 89.25 87 GLY A O 1
ATOM 622 N N . MET A 1 88 ? -24.127 -4.540 -14.175 1.00 77.88 88 MET A N 1
ATOM 623 C CA . MET A 1 88 ? -23.922 -5.886 -13.620 1.00 77.88 88 MET A CA 1
ATOM 624 C C . MET A 1 88 ? -24.179 -5.922 -12.117 1.00 77.88 88 MET A C 1
ATOM 626 O O . MET A 1 88 ? -23.990 -4.876 -11.457 1.00 77.88 88 MET A O 1
#

Sequence (88 aa):
MAGATAEEQQAGMQEWMAWAGKAGSAIVDLGSPLQPAEGTTVSGDPIGGFSILQADSAEALRAVLEGHPHSTHGGSIEVFEFLPIPGM

Solvent-accessible surface area (backbone atoms only — not comparable to full-atom values): 5790 Å² total; per-residue (Å²): 134,87,85,66,50,74,66,56,50,51,52,52,49,51,48,45,52,55,44,51,62,70,37,43,88,29,50,77,35,83,62,49,82,44,70,82,57,90,97,57,84,80,79,79,84,76,70,55,54,52,62,41,74,57,62,98,42,72,67,55,43,50,60,56,54,57,87,33,58,51,58,77,71,76,46,82,85,87,86,81,81,89,69,81,57,89,95,108